Protein AF-A0AAW8ATN7-F1 (afdb_monomer)

Secondary structure (DSSP, 8-state):
-TTTT--SHHHHHHHHHHHHHHH-SPPHHHHHHHHHHHHHHHHGGGTEEEEEEETTEEEEEE-SS-SS-HHHHHTT-

Sequence (77 aa):
KRLATAEKPEQIDAMLEEITDRFGKLPTQGQTLFDLHRLRVLAKPYGVIKVDAAPSIININFRPNPPIDPMRVIELV

Solvent-accessible surface area (backbone atoms only — not comparable to full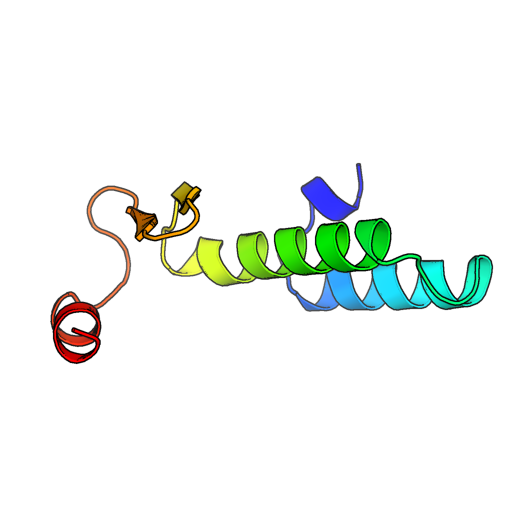-atom values): 4697 Å² total; per-residue (Å²): 114,72,71,82,68,46,75,47,60,67,60,52,52,56,50,49,50,56,47,35,74,75,68,39,83,69,54,68,71,55,49,50,54,53,52,53,47,41,50,52,37,68,35,46,76,49,27,46,75,47,76,50,76,53,100,90,49,72,49,75,40,61,45,86,86,39,78,61,64,69,66,66,59,56,74,74,107

Mean predicted aligned error: 4.55 Å

pLDDT: mean 90.94, std 5.13, range [68.81, 96.12]

Radius of gyration: 15.13 Å; Cα contacts (8 Å, |Δi|>4): 57; chains: 1; bounding box: 28×27×41 Å

Foldseek 3Di:
DQLVPDQDLVSLVVVVVVCCVVPNDDDPVVV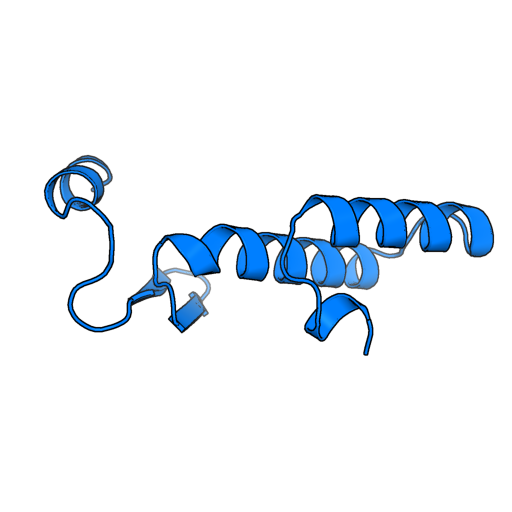VVSVVSSVVNVCVLQQFPDWDDDPVDIDTDGDPPGPDDPVVVVVVD

Structure (mmCIF, N/CA/C/O backbone):
data_AF-A0AAW8ATN7-F1
#
_entry.id   AF-A0AAW8ATN7-F1
#
loop_
_atom_site.group_PDB
_atom_site.id
_atom_site.type_symbol
_atom_site.label_atom_id
_atom_site.label_alt_id
_atom_site.label_comp_id
_atom_site.label_asy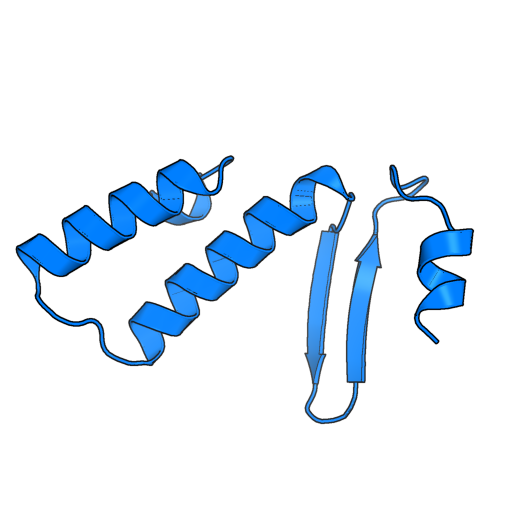m_id
_atom_site.label_entity_id
_atom_site.label_seq_id
_atom_site.pdbx_PDB_ins_code
_atom_site.Cartn_x
_atom_site.Cartn_y
_atom_site.Cartn_z
_atom_site.occupancy
_atom_site.B_iso_or_equiv
_atom_site.auth_seq_id
_atom_site.auth_comp_id
_atom_site.auth_asym_id
_atom_site.auth_atom_id
_atom_site.pdbx_PDB_model_num
ATOM 1 N N . LYS A 1 1 ? 2.224 11.976 10.502 1.00 70.06 1 LYS A N 1
ATOM 2 C CA . LYS A 1 1 ? 3.558 11.926 9.842 1.00 70.06 1 LYS A CA 1
ATOM 3 C C . LYS A 1 1 ? 4.244 10.557 9.949 1.00 70.06 1 LYS A C 1
ATOM 5 O O . LYS A 1 1 ? 4.796 10.142 8.946 1.00 70.06 1 LYS A O 1
ATOM 10 N N . ARG A 1 2 ? 4.159 9.832 11.080 1.00 84.94 2 ARG A N 1
ATOM 11 C CA . ARG A 1 2 ? 4.808 8.510 11.264 1.00 84.94 2 ARG A CA 1
ATOM 12 C C . ARG A 1 2 ? 4.437 7.447 10.206 1.00 84.94 2 ARG A C 1
ATOM 14 O O . ARG A 1 2 ? 5.324 6.770 9.709 1.00 84.94 2 ARG A O 1
ATOM 21 N N . LEU A 1 3 ? 3.164 7.365 9.795 1.00 85.38 3 LEU A N 1
ATOM 22 C CA . LEU A 1 3 ? 2.716 6.422 8.753 1.00 85.38 3 LEU A CA 1
ATOM 23 C C . LEU A 1 3 ? 3.407 6.661 7.398 1.00 85.38 3 LEU A C 1
ATOM 25 O O . LEU A 1 3 ? 3.861 5.722 6.746 1.00 85.38 3 LEU A O 1
ATOM 29 N N . ALA A 1 4 ? 3.523 7.925 6.982 1.00 86.38 4 ALA A N 1
ATOM 30 C CA . ALA A 1 4 ? 4.096 8.297 5.687 1.00 86.38 4 ALA A CA 1
ATOM 31 C C . ALA A 1 4 ? 5.589 7.942 5.571 1.00 86.38 4 ALA A C 1
ATOM 33 O O . ALA A 1 4 ? 6.073 7.674 4.476 1.00 86.38 4 ALA A O 1
ATOM 34 N N . THR A 1 5 ? 6.302 7.910 6.699 1.00 90.38 5 THR A N 1
ATOM 35 C CA . THR A 1 5 ? 7.730 7.573 6.771 1.00 90.38 5 THR A CA 1
ATOM 36 C C . THR A 1 5 ? 7.994 6.087 7.005 1.00 90.38 5 THR A C 1
ATOM 38 O O . THR A 1 5 ? 9.153 5.693 7.059 1.00 90.38 5 THR A O 1
ATOM 41 N N . ALA A 1 6 ? 6.956 5.259 7.165 1.00 93.12 6 ALA A N 1
ATOM 42 C CA . ALA A 1 6 ? 7.136 3.824 7.353 1.00 93.12 6 ALA A CA 1
ATOM 43 C C . ALA A 1 6 ? 7.765 3.185 6.104 1.00 93.12 6 ALA A C 1
ATOM 45 O O . ALA A 1 6 ? 7.359 3.461 4.968 1.00 93.12 6 ALA A O 1
ATOM 46 N N . GLU A 1 7 ? 8.744 2.317 6.320 1.00 92.50 7 GLU A N 1
ATOM 47 C CA . GLU A 1 7 ? 9.467 1.592 5.276 1.00 92.50 7 GLU A CA 1
ATOM 48 C C . GLU A 1 7 ? 9.222 0.089 5.318 1.00 92.50 7 GLU A C 1
ATOM 50 O O . GLU A 1 7 ? 9.516 -0.588 4.334 1.00 92.50 7 GLU A O 1
ATOM 55 N N . LYS A 1 8 ? 8.681 -0.424 6.429 1.00 93.69 8 LYS A N 1
ATOM 56 C CA . LYS A 1 8 ? 8.384 -1.845 6.608 1.00 93.69 8 LYS A CA 1
ATOM 57 C C . LYS A 1 8 ? 6.961 -2.078 7.133 1.00 93.69 8 LYS A C 1
ATOM 59 O O . LYS A 1 8 ? 6.474 -1.236 7.896 1.00 93.69 8 LYS A O 1
ATOM 64 N N . PRO A 1 9 ? 6.286 -3.177 6.743 1.00 91.75 9 PRO A N 1
ATOM 65 C CA . PRO A 1 9 ? 4.922 -3.467 7.189 1.00 91.75 9 PRO A CA 1
ATOM 66 C C . PRO A 1 9 ? 4.795 -3.526 8.714 1.00 91.75 9 PRO A C 1
ATOM 68 O O . PRO A 1 9 ? 3.836 -2.998 9.266 1.00 91.75 9 PRO A O 1
ATOM 71 N N . GLU A 1 10 ? 5.810 -4.047 9.403 1.00 93.81 10 GLU A N 1
ATOM 72 C CA . GLU A 1 10 ? 5.795 -4.227 10.858 1.00 93.81 10 GLU A CA 1
ATOM 73 C C . GLU A 1 10 ? 5.742 -2.882 11.601 1.00 93.81 10 GLU A C 1
ATOM 75 O O . GLU A 1 10 ? 5.179 -2.779 12.686 1.00 93.81 10 GLU A O 1
ATOM 80 N N . GLN A 1 11 ? 6.286 -1.814 11.003 1.00 94.94 11 GLN A N 1
ATOM 81 C CA . GLN A 1 11 ? 6.206 -0.464 11.572 1.00 94.94 11 GLN A CA 1
ATOM 82 C C . GLN A 1 11 ? 4.778 0.086 11.526 1.00 94.94 11 GLN A C 1
ATOM 84 O O . GLN A 1 11 ? 4.392 0.871 12.390 1.00 94.94 11 GLN A O 1
ATOM 89 N N . ILE A 1 12 ? 4.006 -0.301 10.508 1.00 94.38 12 ILE A N 1
ATOM 90 C CA . ILE A 1 12 ? 2.603 0.090 10.361 1.00 94.38 12 ILE A CA 1
ATOM 91 C C . ILE A 1 12 ? 1.755 -0.695 11.357 1.00 94.38 12 ILE A C 1
ATOM 93 O O . ILE A 1 12 ? 0.917 -0.097 12.027 1.00 94.38 12 ILE A O 1
ATOM 97 N N . ASP A 1 13 ? 2.024 -1.992 11.503 1.00 93.31 13 ASP A N 1
ATOM 98 C CA . ASP A 1 13 ? 1.304 -2.868 12.429 1.00 93.31 13 ASP A CA 1
ATOM 99 C C . ASP A 1 13 ? 1.512 -2.435 13.890 1.00 93.31 13 ASP A C 1
ATOM 101 O O . ASP A 1 13 ? 0.540 -2.249 14.617 1.00 93.31 13 ASP A O 1
ATOM 105 N N . ALA A 1 14 ? 2.752 -2.136 14.292 1.00 95.25 14 ALA A N 1
ATOM 106 C CA . ALA A 1 14 ? 3.047 -1.626 15.634 1.00 95.25 14 ALA A CA 1
ATOM 107 C C . ALA A 1 14 ? 2.355 -0.280 15.921 1.00 95.25 14 ALA A C 1
ATOM 109 O O . ALA A 1 14 ? 1.897 -0.015 17.031 1.00 95.25 14 ALA A O 1
ATOM 110 N N . MET A 1 15 ? 2.253 0.594 14.914 1.00 94.38 15 MET A N 1
ATOM 111 C CA . MET A 1 15 ? 1.506 1.843 15.055 1.00 94.38 15 MET A CA 1
ATOM 112 C C . MET A 1 15 ? -0.004 1.617 15.150 1.00 94.38 15 MET A C 1
ATOM 114 O O . MET A 1 15 ? -0.683 2.375 15.839 1.00 94.38 15 MET A O 1
ATOM 118 N N . LEU A 1 16 ? -0.537 0.629 14.431 1.00 93.69 16 LEU A N 1
ATOM 119 C CA . LEU A 1 16 ? -1.955 0.287 14.473 1.00 93.69 16 LEU A CA 1
ATOM 120 C C . LEU A 1 16 ? -2.334 -0.235 15.859 1.00 93.69 16 LEU A C 1
ATOM 122 O O . LEU A 1 16 ? -3.355 0.180 16.405 1.00 93.69 16 LEU A O 1
ATOM 126 N N . GLU A 1 17 ? -1.486 -1.084 16.435 1.00 94.81 17 GLU A N 1
ATOM 127 C CA . GLU A 1 17 ? -1.620 -1.582 17.802 1.00 94.81 17 GLU A CA 1
ATOM 128 C C . GLU A 1 17 ? -1.603 -0.430 18.818 1.00 94.81 17 GLU A C 1
ATOM 130 O O . GLU A 1 17 ? -2.563 -0.281 19.569 1.00 94.81 17 GLU A O 1
ATOM 135 N N . GLU A 1 18 ? -0.601 0.460 18.761 1.00 95.31 18 GLU A N 1
ATOM 136 C CA . GLU A 1 18 ? -0.508 1.644 19.638 1.00 95.31 18 GLU A CA 1
ATOM 137 C C . GLU A 1 18 ? -1.775 2.517 19.565 1.00 95.31 18 GLU A C 1
ATOM 139 O O . GLU A 1 18 ? -2.279 3.002 20.577 1.00 95.31 18 GLU A O 1
ATOM 144 N N . ILE A 1 19 ? -2.301 2.745 18.359 1.00 93.56 19 ILE A N 1
ATOM 145 C CA . ILE A 1 19 ? -3.501 3.563 18.160 1.00 93.56 19 ILE A CA 1
ATOM 146 C C . ILE A 1 19 ? -4.755 2.846 18.667 1.00 93.56 19 ILE A C 1
ATOM 148 O O . ILE A 1 19 ? -5.605 3.484 19.285 1.00 93.56 19 ILE A O 1
ATOM 152 N N . THR A 1 20 ? -4.869 1.541 18.436 1.00 93.88 20 THR A N 1
ATOM 153 C CA . THR A 1 20 ? -6.035 0.761 18.868 1.00 93.88 20 THR A CA 1
ATOM 154 C C . THR A 1 20 ? -6.083 0.627 20.387 1.00 93.88 20 THR A C 1
ATOM 156 O O . THR A 1 20 ? -7.158 0.734 20.970 1.00 93.88 20 THR A O 1
ATOM 159 N N . ASP A 1 21 ? -4.932 0.469 21.039 1.00 96.12 21 ASP A N 1
ATOM 160 C CA . ASP A 1 21 ? -4.822 0.451 22.501 1.00 96.12 21 ASP A CA 1
ATOM 161 C C . ASP A 1 21 ? -5.239 1.801 23.112 1.00 96.12 21 ASP A C 1
ATOM 163 O O . ASP A 1 21 ? -6.048 1.868 24.037 1.00 96.12 21 ASP A O 1
ATOM 167 N N . ARG A 1 22 ? -4.767 2.909 22.529 1.00 95.81 22 ARG A N 1
ATOM 168 C CA . ARG A 1 22 ? -5.008 4.260 23.062 1.00 95.81 22 ARG A CA 1
ATOM 169 C C . ARG A 1 22 ? -6.395 4.825 22.774 1.00 95.81 22 ARG A C 1
ATOM 171 O O . ARG A 1 22 ? -6.882 5.650 23.544 1.00 95.81 22 ARG A O 1
ATOM 178 N N . PHE A 1 23 ? -6.991 4.465 21.641 1.00 92.69 23 PHE A N 1
ATOM 179 C CA . PHE A 1 23 ? -8.211 5.099 21.129 1.00 92.69 23 PHE A CA 1
ATOM 180 C C . PHE A 1 23 ? -9.351 4.109 20.866 1.00 92.69 23 PHE A C 1
ATOM 182 O O . PHE A 1 23 ? -10.444 4.523 20.478 1.00 92.69 23 PHE A O 1
ATOM 189 N N . GLY A 1 24 ? -9.127 2.815 21.093 1.00 92.44 24 GLY A N 1
ATOM 190 C CA . GLY A 1 24 ? -10.083 1.765 20.778 1.00 92.44 24 GLY A CA 1
ATOM 191 C C . GLY A 1 24 ? -10.17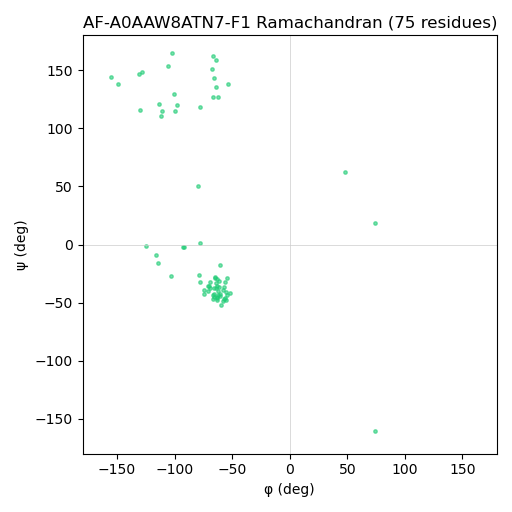9 1.490 19.277 1.00 92.44 24 GLY A C 1
ATOM 192 O O . GLY A 1 24 ? -9.294 1.814 18.483 1.00 92.44 24 GLY A O 1
ATOM 193 N N . LYS A 1 25 ? -11.280 0.854 18.869 1.00 92.19 25 LYS A N 1
ATOM 194 C CA . LYS A 1 25 ? -11.487 0.430 17.482 1.00 92.19 25 LYS A CA 1
ATOM 195 C C . LYS A 1 25 ? -11.521 1.630 16.533 1.00 92.19 25 LYS A C 1
ATOM 197 O O . LYS A 1 25 ? -12.330 2.542 16.694 1.00 92.19 25 LYS A O 1
ATOM 202 N N . LEU A 1 26 ? -10.691 1.578 15.496 1.00 92.25 26 LEU A N 1
ATOM 203 C CA . LEU A 1 26 ? -10.670 2.601 14.461 1.00 92.25 26 LEU A CA 1
ATOM 204 C C . LEU A 1 26 ? -11.978 2.625 13.650 1.00 92.25 26 LEU A C 1
ATOM 206 O O . LEU A 1 26 ? -12.529 1.566 13.331 1.00 92.25 26 LEU A O 1
ATOM 210 N 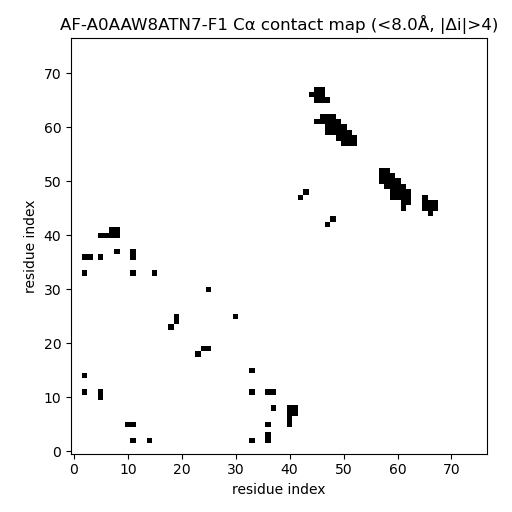N . PRO A 1 27 ? -12.455 3.817 13.251 1.00 94.62 27 PRO A N 1
ATOM 211 C CA . PRO A 1 27 ? -13.494 3.926 12.237 1.00 94.62 27 PRO A CA 1
ATOM 212 C C . PRO A 1 27 ? -12.960 3.446 10.880 1.00 94.62 27 PRO A C 1
ATOM 214 O O . PRO A 1 27 ? -11.747 3.401 10.654 1.00 94.62 27 PRO A O 1
ATOM 217 N N . THR A 1 28 ? -13.861 3.145 9.944 1.00 94.19 28 THR A N 1
ATOM 218 C CA . THR A 1 28 ? -13.513 2.608 8.616 1.00 94.19 28 THR A CA 1
ATOM 219 C C . THR A 1 28 ? -12.464 3.452 7.896 1.00 94.19 28 THR A C 1
ATOM 221 O O . THR A 1 28 ? -11.515 2.910 7.344 1.00 94.19 28 THR A O 1
ATOM 224 N N . GLN A 1 29 ? -12.571 4.780 7.961 1.00 92.75 29 GLN A N 1
ATOM 225 C CA . GLN A 1 29 ? -11.616 5.692 7.327 1.00 92.75 29 GLN A CA 1
ATOM 226 C C . GLN A 1 29 ? -10.204 5.549 7.915 1.00 92.75 29 GLN A C 1
ATOM 228 O O . GLN A 1 29 ? -9.217 5.649 7.188 1.00 92.75 29 GLN A O 1
ATOM 233 N N . GLY A 1 30 ? -10.106 5.296 9.225 1.00 93.88 30 GLY A N 1
ATOM 234 C CA . GLY A 1 30 ? -8.841 5.026 9.901 1.00 93.88 30 GLY A CA 1
ATOM 235 C C . GLY A 1 30 ? -8.236 3.710 9.427 1.00 93.88 30 GLY A C 1
ATOM 236 O O . GLY A 1 30 ? -7.074 3.687 9.037 1.00 93.88 30 GLY A O 1
ATOM 237 N N . GLN A 1 31 ? -9.042 2.648 9.367 1.00 93.44 31 GLN A N 1
ATOM 238 C CA . GLN A 1 31 ? -8.601 1.349 8.855 1.00 93.44 31 GLN A CA 1
ATOM 239 C C . GLN A 1 31 ? -8.082 1.463 7.414 1.00 93.44 31 GLN A C 1
ATOM 241 O O . GLN A 1 31 ? -6.950 1.076 7.132 1.00 93.44 31 GLN A O 1
ATOM 246 N N . THR A 1 32 ? -8.846 2.118 6.533 1.00 93.25 32 THR A N 1
ATOM 247 C CA . THR A 1 32 ? -8.446 2.351 5.139 1.00 93.25 32 THR A CA 1
ATOM 248 C C . THR A 1 32 ? -7.124 3.114 5.036 1.00 93.25 32 THR A C 1
ATOM 250 O O . THR A 1 32 ? -6.295 2.795 4.188 1.00 93.25 32 THR A O 1
ATOM 253 N N . LEU A 1 33 ? -6.879 4.103 5.902 1.00 93.69 33 LEU A N 1
ATOM 254 C CA . LEU A 1 33 ? -5.616 4.843 5.901 1.00 93.69 33 LEU A CA 1
ATOM 255 C C . LEU A 1 33 ? -4.413 3.935 6.201 1.00 93.69 33 LEU A C 1
ATOM 257 O O . LEU A 1 33 ? -3.378 4.058 5.535 1.00 93.69 33 LEU A O 1
ATOM 261 N N . PHE A 1 34 ? -4.542 3.044 7.187 1.00 94.56 34 PHE A N 1
ATOM 262 C CA . PHE A 1 34 ? -3.508 2.066 7.530 1.00 94.56 34 PHE A CA 1
ATOM 263 C C . PHE A 1 34 ? -3.298 1.060 6.396 1.00 94.56 34 PHE A C 1
ATOM 265 O O . PHE A 1 34 ? -2.156 0.843 5.987 1.00 94.56 34 PHE A O 1
ATOM 272 N N . ASP A 1 35 ? -4.379 0.536 5.821 1.00 93.06 35 ASP A N 1
ATOM 273 C CA . ASP A 1 35 ? -4.322 -0.423 4.715 1.00 93.06 35 ASP A CA 1
ATOM 274 C C . ASP A 1 35 ? -3.625 0.177 3.482 1.00 93.06 35 ASP A C 1
ATOM 276 O O . ASP A 1 35 ? -2.747 -0.454 2.890 1.00 93.06 35 ASP A O 1
ATOM 280 N N . LEU A 1 36 ? -3.920 1.439 3.141 1.00 93.50 36 LEU A N 1
ATOM 281 C CA . LEU A 1 36 ? -3.257 2.156 2.045 1.00 93.50 36 LEU A CA 1
ATOM 282 C C . LEU A 1 36 ? -1.753 2.328 2.285 1.00 93.50 36 LEU A C 1
ATOM 284 O O . LEU A 1 36 ? -0.947 2.191 1.362 1.00 93.50 36 LEU A O 1
ATOM 288 N N . HIS A 1 37 ? -1.348 2.616 3.522 1.00 94.44 37 HIS A N 1
ATOM 289 C CA . HIS A 1 37 ? 0.072 2.733 3.849 1.00 94.44 37 HIS A CA 1
ATOM 290 C C . HIS A 1 37 ? 0.772 1.377 3.819 1.00 94.44 37 HIS A C 1
ATOM 292 O O . HIS A 1 37 ? 1.919 1.301 3.374 1.00 94.44 37 HIS A O 1
ATOM 298 N N . ARG A 1 38 ? 0.083 0.313 4.241 1.00 94.38 38 ARG A N 1
ATOM 299 C CA . ARG A 1 38 ? 0.594 -1.055 4.165 1.00 94.38 38 ARG A CA 1
ATOM 300 C C . ARG A 1 38 ? 0.812 -1.459 2.715 1.00 94.38 38 ARG A C 1
ATOM 302 O O . ARG A 1 38 ?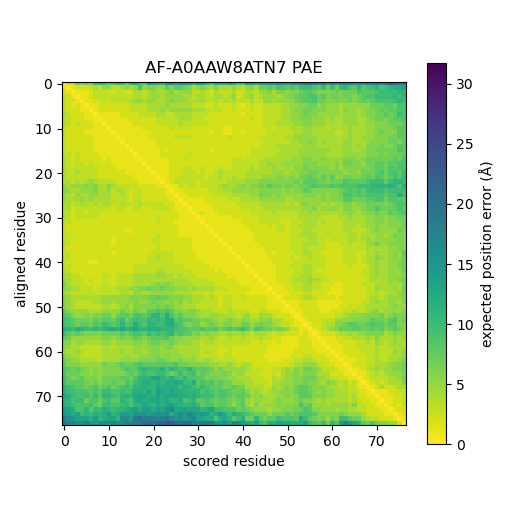 1.909 -1.888 2.368 1.00 94.38 38 ARG A O 1
ATOM 309 N N . LEU A 1 39 ? -0.176 -1.202 1.857 1.00 93.31 39 LEU A N 1
ATOM 310 C CA . LEU A 1 39 ? -0.079 -1.418 0.417 1.00 93.31 39 LEU A CA 1
ATOM 311 C C . LEU A 1 39 ? 1.097 -0.644 -0.191 1.00 93.31 39 LEU A C 1
ATOM 313 O O . LEU A 1 39 ? 1.898 -1.231 -0.912 1.00 93.31 39 LEU A O 1
ATOM 317 N N . ARG A 1 40 ? 1.265 0.643 0.147 1.00 93.44 40 ARG A N 1
ATOM 318 C CA . ARG A 1 40 ? 2.405 1.456 -0.318 1.00 93.44 40 ARG A CA 1
ATOM 319 C C . ARG A 1 40 ? 3.747 0.808 0.025 1.00 93.44 40 ARG A C 1
ATOM 321 O O . ARG A 1 40 ? 4.637 0.754 -0.821 1.00 93.44 40 ARG A O 1
ATOM 328 N N . VAL A 1 41 ? 3.915 0.365 1.270 1.00 94.19 41 VAL A N 1
ATOM 329 C CA . VAL A 1 41 ? 5.168 -0.248 1.727 1.00 94.19 41 VAL A CA 1
ATOM 330 C C . VAL A 1 41 ? 5.416 -1.584 1.034 1.00 94.19 41 VAL A C 1
ATOM 332 O O . VAL A 1 41 ? 6.528 -1.814 0.569 1.00 94.19 41 VAL A O 1
ATOM 335 N N . LEU A 1 42 ? 4.388 -2.423 0.902 1.00 93.31 42 LEU A N 1
ATOM 336 C CA . LEU A 1 42 ? 4.478 -3.707 0.203 1.00 93.31 42 LEU A CA 1
ATOM 337 C C . LEU A 1 42 ? 4.775 -3.545 -1.290 1.00 93.31 42 LEU A C 1
ATOM 339 O O . LEU A 1 42 ? 5.469 -4.374 -1.862 1.00 93.31 42 LEU A O 1
ATOM 343 N N . ALA A 1 43 ? 4.277 -2.480 -1.918 1.00 92.50 43 ALA A N 1
ATOM 344 C CA . ALA A 1 43 ? 4.447 -2.222 -3.343 1.00 92.50 43 ALA A CA 1
ATOM 345 C C . ALA A 1 43 ? 5.833 -1.636 -3.694 1.00 92.50 43 ALA A C 1
ATOM 347 O O . ALA A 1 43 ? 6.334 -1.838 -4.803 1.00 92.50 43 ALA A O 1
ATOM 348 N N . LYS A 1 44 ? 6.483 -0.939 -2.747 1.00 91.12 44 LYS A N 1
ATOM 349 C CA . LYS A 1 44 ? 7.777 -0.256 -2.949 1.00 91.12 44 LYS A CA 1
ATOM 350 C C . LYS A 1 44 ? 8.894 -1.195 -3.459 1.00 91.12 44 LYS A C 1
ATOM 352 O O . LYS A 1 44 ? 9.558 -0.808 -4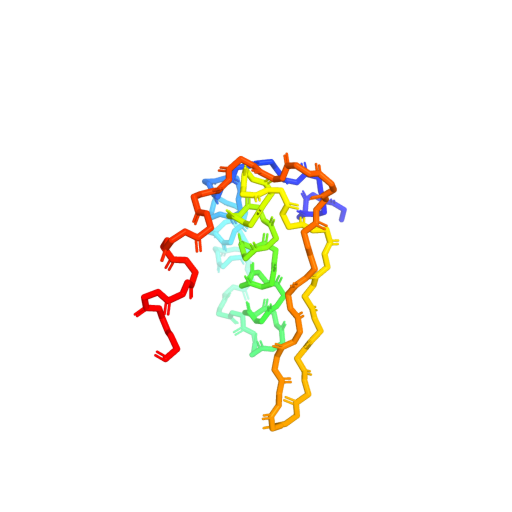.423 1.00 91.12 44 LYS A O 1
ATOM 357 N N . PRO A 1 45 ? 9.111 -2.410 -2.907 1.00 91.75 45 PRO A N 1
ATOM 358 C CA . PRO A 1 45 ? 10.128 -3.344 -3.400 1.00 91.75 45 PRO A CA 1
ATOM 359 C C . PRO A 1 45 ? 9.911 -3.788 -4.846 1.00 91.75 45 PRO A C 1
ATOM 361 O O . PRO A 1 45 ? 10.885 -3.979 -5.563 1.00 91.75 45 PRO A O 1
ATOM 364 N N . TYR A 1 46 ? 8.657 -3.873 -5.298 1.00 91.25 46 TYR A N 1
ATOM 365 C CA . TYR A 1 46 ? 8.304 -4.235 -6.675 1.00 91.25 46 TYR A CA 1
ATOM 366 C C . TYR A 1 46 ? 8.494 -3.079 -7.668 1.00 91.25 46 TYR A C 1
ATOM 368 O O . TYR A 1 46 ? 8.228 -3.218 -8.857 1.00 91.25 46 TYR A O 1
ATOM 376 N N . GLY A 1 47 ? 8.966 -1.918 -7.205 1.00 92.81 47 GLY A N 1
ATOM 377 C CA . GLY A 1 47 ? 9.179 -0.751 -8.052 1.00 92.81 47 GLY A CA 1
ATOM 378 C C . GLY A 1 47 ? 7.889 -0.044 -8.464 1.00 92.81 47 GLY A C 1
ATOM 379 O O . GLY A 1 47 ? 7.918 0.726 -9.421 1.00 92.81 47 GLY A O 1
ATOM 380 N N . VAL A 1 48 ? 6.775 -0.277 -7.764 1.00 93.75 48 VAL A N 1
ATOM 381 C CA . VAL A 1 48 ? 5.524 0.459 -7.984 1.00 93.75 48 VAL A CA 1
ATOM 382 C C . VAL A 1 48 ? 5.717 1.918 -7.569 1.00 93.75 48 VAL A C 1
ATOM 384 O O . VAL A 1 48 ? 6.137 2.210 -6.449 1.00 93.75 48 VAL A O 1
ATOM 387 N N . ILE A 1 49 ? 5.398 2.838 -8.477 1.00 93.50 49 ILE A N 1
ATOM 388 C CA . ILE A 1 49 ? 5.471 4.290 -8.263 1.00 93.50 49 ILE A CA 1
ATOM 389 C C . ILE A 1 49 ? 4.096 4.912 -8.020 1.00 93.50 49 ILE A C 1
ATOM 391 O O . ILE A 1 49 ? 4.003 5.948 -7.365 1.00 93.50 49 ILE A O 1
ATOM 395 N N . LYS A 1 50 ? 3.029 4.297 -8.544 1.00 91.81 50 LYS A N 1
ATOM 396 C CA . LYS A 1 50 ? 1.659 4.800 -8.425 1.00 91.81 50 LYS A CA 1
ATOM 397 C C . LYS A 1 50 ? 0.652 3.663 -8.556 1.00 91.81 50 LYS A C 1
ATOM 399 O O . LYS A 1 50 ? 0.865 2.749 -9.346 1.00 91.81 50 LYS A O 1
ATOM 404 N N . VAL A 1 51 ? -0.442 3.757 -7.806 1.00 92.00 51 VAL A N 1
ATOM 405 C CA . VAL A 1 51 ? -1.621 2.900 -7.955 1.00 92.00 51 VAL A CA 1
ATOM 406 C C . VAL A 1 51 ? -2.840 3.812 -8.028 1.00 92.00 51 VAL A C 1
ATOM 408 O O . VAL A 1 51 ? -3.131 4.512 -7.061 1.00 92.00 51 VAL A O 1
ATOM 411 N N . ASP A 1 52 ? -3.528 3.817 -9.166 1.00 91.94 52 ASP A N 1
ATOM 412 C CA . ASP A 1 52 ? -4.780 4.547 -9.368 1.00 91.94 52 ASP A CA 1
ATOM 413 C C . ASP A 1 52 ? -5.921 3.544 -9.534 1.00 91.94 52 ASP A C 1
ATOM 415 O O . ASP A 1 52 ? -5.998 2.844 -10.542 1.00 91.94 52 ASP A O 1
ATOM 419 N N . ALA A 1 53 ? -6.818 3.478 -8.552 1.00 89.81 53 ALA A N 1
ATOM 420 C CA . ALA A 1 53 ? -8.004 2.633 -8.613 1.00 89.81 53 ALA A CA 1
ATOM 421 C C . ALA A 1 53 ? -9.232 3.469 -8.999 1.00 89.81 53 ALA A C 1
ATOM 423 O O . ALA A 1 53 ? -9.662 4.343 -8.247 1.00 89.81 53 ALA A O 1
ATOM 424 N N . ALA A 1 54 ? -9.798 3.186 -10.168 1.00 91.81 54 ALA A N 1
ATOM 425 C CA . ALA A 1 54 ? -11.118 3.635 -10.591 1.00 91.81 54 ALA A CA 1
ATOM 426 C C . ALA A 1 54 ? -12.127 2.473 -10.452 1.00 91.81 54 ALA A C 1
ATOM 428 O O . ALA A 1 54 ? -11.713 1.320 -10.339 1.00 91.81 54 ALA A O 1
ATOM 429 N N . PRO A 1 55 ? -13.450 2.728 -10.486 1.00 92.31 55 PRO A N 1
ATOM 430 C CA . PRO A 1 55 ? -14.459 1.694 -10.229 1.00 92.31 55 PRO A CA 1
ATOM 431 C C . PRO A 1 55 ? -14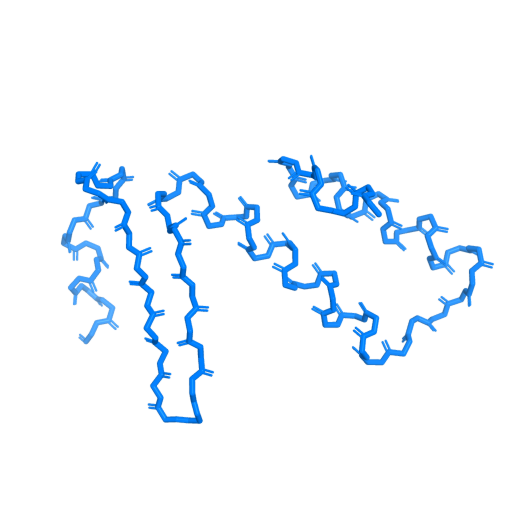.359 0.434 -11.103 1.00 92.31 55 PRO A C 1
ATOM 433 O O . PRO A 1 55 ? -14.749 -0.641 -10.662 1.00 92.31 55 PRO A O 1
ATOM 436 N N . SER A 1 56 ? -13.847 0.557 -12.330 1.00 92.62 56 SER A N 1
ATOM 437 C CA . SER A 1 56 ? -13.753 -0.539 -13.302 1.00 92.62 56 SER A CA 1
ATOM 438 C C . SER A 1 56 ? -12.325 -0.924 -13.686 1.00 92.62 56 SER A C 1
ATOM 440 O O . SER A 1 56 ? -12.139 -1.898 -14.409 1.00 92.62 56 SER A O 1
ATOM 442 N N . ILE A 1 57 ? -11.319 -0.147 -13.279 1.00 92.38 57 ILE A N 1
ATOM 443 C CA . ILE A 1 57 ? -9.930 -0.356 -13.692 1.00 92.38 57 ILE A CA 1
ATOM 444 C C . ILE A 1 57 ? -8.975 0.092 -12.595 1.00 92.38 57 ILE A C 1
ATOM 446 O O . ILE A 1 57 ? -9.152 1.150 -11.994 1.00 92.38 57 ILE A O 1
ATOM 450 N N . ILE A 1 58 ? -7.935 -0.702 -12.364 1.00 91.25 58 ILE A N 1
ATOM 451 C CA . ILE A 1 58 ? -6.819 -0.331 -11.500 1.00 91.25 58 ILE A CA 1
ATOM 452 C C . ILE A 1 58 ? -5.582 -0.200 -12.382 1.00 91.25 58 ILE A C 1
ATOM 454 O O . ILE A 1 58 ? -5.177 -1.158 -13.035 1.00 91.25 58 ILE A O 1
ATOM 458 N N . ASN A 1 59 ? -4.982 0.985 -12.389 1.00 92.62 59 ASN A N 1
ATOM 459 C CA . ASN A 1 59 ? -3.720 1.247 -13.065 1.00 92.62 59 ASN A CA 1
ATOM 460 C C . ASN A 1 59 ? -2.583 1.166 -12.046 1.00 92.62 59 ASN A C 1
ATOM 462 O O . ASN A 1 59 ? -2.558 1.921 -11.071 1.00 92.62 59 ASN A O 1
ATOM 466 N N . ILE A 1 60 ? -1.641 0.252 -12.273 1.00 91.62 60 ILE A N 1
ATOM 467 C CA . ILE A 1 60 ? -0.432 0.101 -11.460 1.00 91.62 60 ILE A CA 1
ATOM 468 C C . ILE A 1 60 ? 0.753 0.536 -12.312 1.00 91.62 60 ILE A C 1
ATOM 470 O O . ILE A 1 60 ? 1.085 -0.102 -13.310 1.00 91.62 60 ILE A O 1
ATOM 474 N N . ASN A 1 61 ? 1.407 1.619 -11.906 1.00 92.44 61 ASN A N 1
ATOM 475 C CA . ASN A 1 61 ? 2.543 2.168 -12.629 1.00 92.44 61 ASN A CA 1
ATOM 476 C C . ASN A 1 61 ? 3.826 1.732 -11.932 1.00 92.44 61 ASN A C 1
ATOM 478 O O . ASN A 1 61 ? 3.993 1.942 -10.727 1.00 92.44 61 ASN A O 1
ATOM 482 N N . PHE A 1 62 ? 4.755 1.188 -12.708 1.00 93.44 62 PHE A N 1
ATOM 483 C CA . PHE A 1 62 ? 6.071 0.769 -12.247 1.00 93.44 62 PHE A CA 1
ATOM 484 C C . PHE A 1 62 ? 7.145 1.755 -12.717 1.00 93.44 62 PHE A C 1
ATOM 486 O O . PHE A 1 62 ? 6.989 2.436 -13.732 1.00 93.44 62 PHE A O 1
ATOM 493 N N . ARG A 1 63 ? 8.255 1.841 -11.982 1.00 92.81 63 ARG A N 1
ATOM 494 C CA . ARG A 1 63 ? 9.463 2.543 -12.437 1.00 92.81 63 ARG A CA 1
ATOM 495 C C . ARG A 1 63 ? 10.052 1.857 -13.684 1.00 92.81 63 ARG A C 1
ATOM 497 O O . ARG A 1 63 ? 9.820 0.662 -13.860 1.00 92.81 63 ARG A O 1
ATOM 504 N N . PRO A 1 64 ? 10.864 2.554 -14.502 1.00 90.88 64 PRO A N 1
ATOM 505 C CA . PRO A 1 64 ? 11.624 1.910 -15.575 1.00 90.88 64 PRO A CA 1
ATOM 506 C C . PRO A 1 64 ? 12.463 0.738 -15.045 1.00 90.88 64 PRO A C 1
ATOM 508 O O . PRO A 1 64 ? 13.069 0.862 -13.979 1.00 90.88 64 PRO A O 1
ATOM 511 N N . ASN A 1 65 ? 12.499 -0.377 -15.785 1.00 87.88 65 ASN A N 1
ATOM 512 C CA . ASN A 1 65 ? 13.164 -1.631 -15.395 1.00 87.88 65 ASN A CA 1
ATOM 513 C C . ASN A 1 65 ? 12.815 -2.067 -13.957 1.00 87.88 65 ASN A C 1
ATOM 515 O O . ASN A 1 65 ? 13.688 -2.096 -13.078 1.00 87.88 65 ASN A O 1
ATOM 519 N N . PRO A 1 66 ? 11.532 -2.347 -13.668 1.00 89.31 66 PRO A N 1
ATOM 520 C CA . PRO A 1 66 ? 11.134 -2.738 -12.329 1.00 89.31 66 PRO A CA 1
ATOM 521 C C . PRO A 1 66 ? 11.708 -4.120 -11.978 1.00 89.31 66 PRO A C 1
ATOM 523 O O . PRO A 1 66 ? 11.905 -4.950 -12.863 1.00 89.31 66 PRO A O 1
ATOM 526 N N . PRO A 1 67 ? 11.972 -4.391 -10.690 1.00 90.38 67 PRO A N 1
ATOM 527 C CA . PRO A 1 67 ? 12.510 -5.667 -10.225 1.00 90.38 67 PRO A CA 1
ATOM 528 C C . PRO A 1 67 ? 11.399 -6.730 -10.136 1.00 90.38 67 PRO A C 1
ATOM 530 O O . PRO A 1 67 ? 11.212 -7.363 -9.100 1.00 90.38 67 PRO A O 1
ATOM 533 N N . ILE A 1 68 ? 10.621 -6.879 -11.207 1.00 86.81 68 ILE A N 1
ATOM 534 C CA . ILE A 1 68 ? 9.566 -7.880 -11.357 1.00 86.81 68 ILE A CA 1
ATOM 535 C C . ILE A 1 68 ? 9.779 -8.634 -12.663 1.00 86.81 68 ILE A C 1
ATOM 537 O O . ILE A 1 68 ? 10.276 -8.070 -13.636 1.00 86.81 68 ILE A O 1
ATOM 541 N N . ASP A 1 69 ? 9.392 -9.903 -12.681 1.00 87.44 69 ASP A N 1
ATOM 542 C CA . ASP A 1 69 ? 9.395 -10.709 -13.895 1.00 87.44 69 ASP A CA 1
ATOM 543 C C . ASP A 1 69 ? 8.169 -10.344 -14.756 1.00 87.44 69 ASP A C 1
ATOM 545 O O . ASP A 1 69 ? 7.037 -10.529 -14.295 1.00 87.44 69 ASP A O 1
ATOM 549 N N . PRO A 1 70 ? 8.349 -9.835 -15.990 1.00 83.56 70 PRO A N 1
ATOM 550 C CA . PRO A 1 70 ? 7.233 -9.524 -16.879 1.00 83.56 70 PRO A CA 1
ATOM 551 C C . PRO A 1 70 ? 6.313 -10.723 -17.146 1.00 83.56 70 PRO A C 1
ATOM 553 O O . PRO A 1 70 ? 5.105 -10.533 -17.276 1.00 83.56 70 PRO A O 1
ATOM 556 N N . MET A 1 71 ? 6.844 -11.953 -17.172 1.00 87.81 71 MET A N 1
ATOM 557 C CA . MET A 1 71 ? 6.037 -13.157 -17.396 1.00 87.81 71 MET A CA 1
ATOM 558 C C . MET A 1 71 ? 5.029 -13.383 -16.269 1.00 87.81 71 MET A C 1
ATOM 560 O O . MET A 1 71 ? 3.883 -13.731 -16.537 1.00 87.81 71 MET A O 1
ATOM 564 N N . ARG A 1 72 ? 5.410 -13.084 -15.020 1.00 84.62 72 ARG A N 1
ATOM 565 C CA . ARG A 1 72 ? 4.507 -13.169 -13.860 1.00 84.62 72 ARG A CA 1
ATOM 566 C C . ARG A 1 72 ? 3.326 -12.212 -13.954 1.00 84.62 72 ARG A C 1
ATOM 568 O O . ARG A 1 72 ? 2.274 -12.509 -13.408 1.00 84.62 72 ARG A O 1
ATOM 575 N N . VAL A 1 73 ? 3.493 -11.068 -14.617 1.00 81.81 73 VAL A N 1
ATOM 576 C CA . VAL A 1 73 ? 2.393 -10.117 -14.834 1.00 81.81 73 VAL A CA 1
ATOM 577 C C . VAL A 1 73 ? 1.443 -10.636 -15.910 1.00 81.81 73 VAL A C 1
ATOM 579 O O . VAL A 1 73 ? 0.234 -10.507 -15.759 1.00 81.81 73 VAL A O 1
ATOM 582 N N . ILE A 1 74 ? 1.980 -11.254 -16.965 1.00 81.56 74 ILE A N 1
ATOM 583 C CA . ILE A 1 74 ? 1.186 -11.844 -18.051 1.00 81.56 74 ILE A CA 1
ATOM 584 C C . ILE A 1 74 ? 0.354 -13.032 -17.545 1.00 81.56 74 ILE A C 1
ATOM 586 O O . ILE A 1 74 ? -0.794 -13.166 -17.942 1.00 81.56 74 ILE A O 1
ATOM 590 N N . GLU A 1 75 ? 0.890 -13.850 -16.632 1.00 84.00 75 GLU A N 1
ATOM 591 C CA . GLU A 1 75 ? 0.168 -14.973 -16.000 1.00 84.00 75 GLU A CA 1
ATOM 592 C C . GLU A 1 75 ? -1.085 -14.552 -15.205 1.00 84.00 75 GLU A C 1
ATOM 594 O O . GLU A 1 75 ? -1.916 -15.400 -14.887 1.00 84.00 75 GLU A O 1
ATOM 599 N N . LEU A 1 76 ? -1.215 -13.271 -14.845 1.00 74.69 76 LEU A N 1
ATOM 600 C CA . LEU A 1 76 ? -2.327 -12.746 -14.044 1.00 74.69 76 LEU A CA 1
ATOM 601 C C . LEU A 1 76 ? -3.499 -12.210 -14.887 1.00 74.69 76 LEU A C 1
ATOM 603 O O . LEU A 1 76 ? -4.483 -11.754 -14.299 1.00 74.69 76 LEU A O 1
ATOM 607 N N . VAL A 1 77 ? -3.385 -12.224 -16.222 1.00 68.81 77 VAL A N 1
ATOM 608 C CA . VAL A 1 77 ? -4.389 -11.712 -17.175 1.00 68.81 77 VAL A CA 1
ATOM 609 C C . VAL A 1 77 ? -5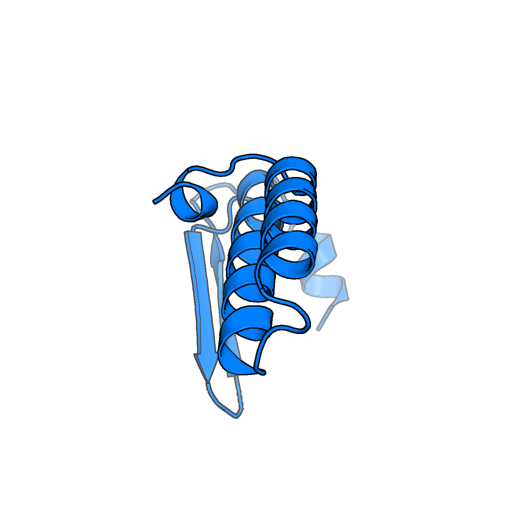.153 -12.849 -17.841 1.00 68.81 77 VAL A C 1
ATOM 611 O O . VAL A 1 77 ? -4.510 -13.840 -18.250 1.00 68.81 77 VAL A O 1
#

Nearest PDB structures (foldseek):
  6x50-assembly1_A  TM=9.255E-01  e=2.806E-03  Escherichia coli
  6xeo-assembly1_A  TM=8.557E-01  e=3.000E-03  Escherichia coli K-12
  2qsr-assembly1_A  TM=8.859E-01  e=1.464E-01  Streptococcus pneumoniae R6
  6asx-assembly1_J  TM=2.987E-01  e=3.653E+00  Escherichia coli K-12
  6pb6-assembly1_D  TM=3.005E-01  e=4.777E+00  Escherichia coli

Organism: Klebsiella pneumoniae (NCBI:txid573)

InterPro domains:
  IPR005118 Transcription-repair-coupling factor, C-terminal domain [PF03461] (1-72)
  IPR005118 Transcription-repair-coupling factor, C-terminal domain [SM00982] (1-75)
  IPR037235 TRCF-like, C-terminal D7 domain [G3DSA:3.90.1150.50] (1-77)
  IPR037235 TRCF-like, C-terminal D7 domain [SSF143517] (1-76)